Protein AF-A0AA88RV42-F1 (afdb_monomer_lite)

pLDDT: mean 84.96, std 20.92, range [36.66, 98.69]

Sequence (93 aa):
TSHADSARGQIGLLRSHSPAGSVSCPSWRLAVETNNLCKWTLVPQECKDYVARYMLGKGHPQDCDVATAAALEYAKSLKLVEDGKDVWVFDID

Foldseek 3Di:
DDPPPPPPPPPPDDPPPQPPPDDPLVVVVVCVVVVVDPDDPDDPPVCPVVVVCCVVHVNVVVVVVVVVVVVVVVVVVDDDDPPPPDDDDDDDD

InterPro domains:
  IPR005519 Acid phosphatase, class B-like [PF03767] (18-93)
  IPR023214 HAD superfamily [G3DSA:3.40.50.1000] (21-93)

Radius of gyration: 21.26 Å; chains: 1; bounding box: 71×24×44 Å

Structure (mmCIF, N/CA/C/O backbone):
data_AF-A0AA88RV42-F1
#
_entry.id   AF-A0AA88RV42-F1
#
loop_
_atom_site.group_PDB
_atom_site.id
_atom_site.type_symbol
_atom_site.label_atom_id
_atom_site.label_alt_id
_atom_site.label_comp_id
_atom_site.label_asym_id
_atom_site.label_entity_id
_atom_site.label_seq_id
_atom_site.pdbx_PDB_ins_code
_atom_site.Cartn_x
_atom_site.Cartn_y
_atom_site.Cartn_z
_atom_site.occupancy
_atom_site.B_iso_or_equiv
_atom_site.auth_seq_id
_atom_site.auth_comp_id
_atom_site.auth_asym_id
_atom_site.auth_atom_id
_atom_site.pdbx_PDB_model_num
ATOM 1 N N . THR A 1 1 ? 49.084 -3.943 13.947 1.00 43.88 1 THR A N 1
ATOM 2 C CA . THR A 1 1 ? 48.672 -3.091 12.811 1.00 43.88 1 THR A CA 1
ATOM 3 C C . THR A 1 1 ? 47.202 -3.357 12.545 1.00 43.88 1 THR A C 1
ATOM 5 O O . THR A 1 1 ? 46.776 -4.500 12.600 1.00 43.88 1 THR A O 1
ATOM 8 N N . SER A 1 2 ? 46.422 -2.280 12.483 1.00 39.94 2 SER A N 1
ATOM 9 C CA . SER A 1 2 ? 44.9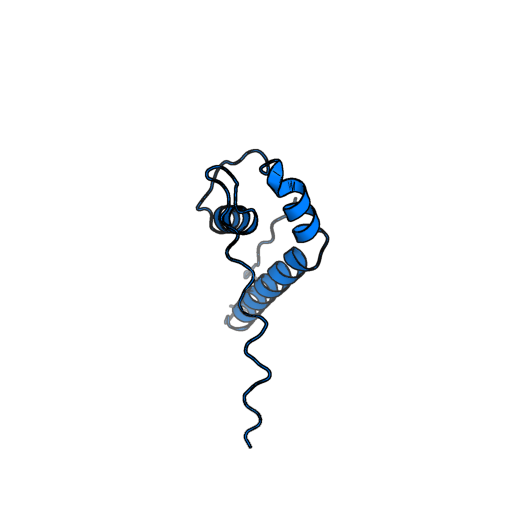79 -2.209 12.761 1.00 39.94 2 SER A CA 1
ATOM 10 C C . SER A 1 2 ? 44.086 -2.913 11.725 1.00 39.94 2 SER A C 1
ATOM 12 O O . SER A 1 2 ? 44.331 -2.820 10.527 1.00 39.94 2 SER A O 1
ATOM 14 N N . HIS A 1 3 ? 43.019 -3.564 12.202 1.00 41.56 3 HIS A N 1
ATOM 15 C CA . HIS A 1 3 ? 41.937 -4.235 11.463 1.00 41.56 3 HIS A CA 1
ATOM 16 C C . HIS A 1 3 ? 41.005 -3.280 10.674 1.00 41.56 3 HIS A C 1
ATOM 18 O O . HIS A 1 3 ? 39.789 -3.456 10.676 1.00 41.56 3 HIS A O 1
ATOM 24 N N . A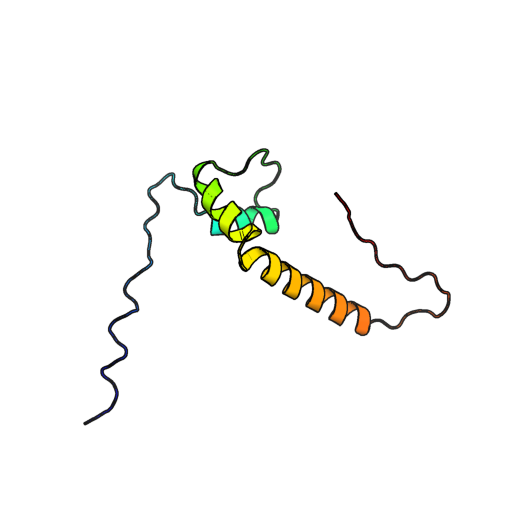LA A 1 4 ? 41.544 -2.263 9.998 1.00 39.31 4 ALA A N 1
ATOM 25 C CA . ALA A 1 4 ? 40.746 -1.174 9.419 1.00 39.31 4 ALA A CA 1
ATOM 26 C C . ALA A 1 4 ? 40.785 -1.052 7.880 1.00 39.31 4 ALA A C 1
ATOM 28 O O . ALA A 1 4 ? 40.252 -0.081 7.353 1.00 39.31 4 ALA A O 1
ATOM 29 N N . ASP A 1 5 ? 41.351 -2.019 7.147 1.00 42.03 5 ASP A N 1
ATOM 30 C CA . ASP A 1 5 ? 41.543 -1.894 5.685 1.00 42.03 5 ASP A CA 1
ATOM 31 C C . ASP A 1 5 ? 40.653 -2.795 4.805 1.00 42.03 5 ASP A C 1
ATOM 33 O O . ASP A 1 5 ? 40.786 -2.791 3.584 1.00 42.03 5 ASP A O 1
ATOM 37 N N . SER A 1 6 ? 39.677 -3.520 5.366 1.00 39.78 6 SER A N 1
ATOM 38 C CA . SER A 1 6 ? 38.798 -4.421 4.585 1.00 39.78 6 SER A CA 1
ATOM 39 C C . SER A 1 6 ? 37.356 -3.916 4.409 1.00 39.78 6 SER A C 1
ATOM 41 O O . SER A 1 6 ? 36.427 -4.700 4.261 1.00 39.78 6 SER A O 1
ATOM 43 N N . ALA A 1 7 ? 37.137 -2.597 4.426 1.00 41.75 7 ALA A N 1
ATOM 44 C CA . ALA A 1 7 ? 35.799 -2.009 4.237 1.00 41.75 7 ALA A CA 1
ATOM 45 C C . ALA A 1 7 ? 35.750 -0.866 3.205 1.00 41.75 7 ALA A C 1
ATOM 47 O O . ALA A 1 7 ? 34.794 -0.097 3.167 1.00 41.75 7 ALA A O 1
ATOM 48 N N . ARG A 1 8 ? 36.770 -0.733 2.346 1.00 46.56 8 ARG A N 1
ATOM 49 C CA . ARG A 1 8 ? 36.850 0.347 1.340 1.00 46.56 8 ARG A CA 1
ATOM 50 C C . ARG A 1 8 ? 36.516 -0.068 -0.100 1.00 46.56 8 ARG A C 1
ATOM 52 O O . ARG A 1 8 ? 36.609 0.758 -0.998 1.00 46.56 8 ARG A O 1
ATOM 59 N N . GLY A 1 9 ? 36.092 -1.313 -0.330 1.00 36.66 9 GLY A N 1
ATOM 60 C CA . GLY A 1 9 ? 35.937 -1.874 -1.681 1.00 36.66 9 GLY A CA 1
ATOM 61 C C . GLY A 1 9 ? 34.538 -1.851 -2.314 1.00 36.66 9 GLY A C 1
ATOM 62 O O . GLY A 1 9 ? 34.414 -2.304 -3.445 1.00 36.66 9 GLY A O 1
ATOM 63 N N . GLN A 1 10 ? 33.480 -1.381 -1.639 1.00 50.50 10 GLN A N 1
ATOM 64 C CA . GLN A 1 10 ? 32.101 -1.669 -2.091 1.00 50.50 10 GLN A CA 1
ATOM 65 C C . GLN A 1 10 ? 31.086 -0.518 -1.984 1.00 50.50 10 GLN A C 1
ATOM 67 O O . GLN A 1 10 ? 29.887 -0.757 -1.924 1.00 50.50 10 GLN A O 1
ATOM 72 N N . ILE A 1 11 ? 31.531 0.742 -2.024 1.00 48.31 11 ILE A N 1
ATOM 73 C CA . ILE A 1 11 ? 30.621 1.914 -2.080 1.00 48.31 11 ILE A CA 1
ATOM 74 C C . ILE A 1 11 ? 30.617 2.550 -3.496 1.00 48.31 11 ILE A C 1
ATOM 76 O O . ILE A 1 11 ? 30.178 3.674 -3.710 1.00 48.31 11 ILE A O 1
ATOM 80 N N . GLY A 1 12 ? 31.105 1.818 -4.505 1.00 39.81 12 GLY A N 1
ATOM 81 C CA . GLY A 1 12 ? 31.331 2.319 -5.870 1.00 39.81 12 GLY A CA 1
ATOM 82 C C . GLY A 1 12 ? 30.259 2.008 -6.924 1.00 39.81 12 GLY A C 1
ATOM 83 O O . GLY A 1 12 ? 30.481 2.320 -8.087 1.00 39.81 12 GLY A O 1
ATOM 84 N N . LEU A 1 13 ? 29.121 1.405 -6.575 1.00 55.00 13 LEU A N 1
ATOM 85 C CA . LEU A 1 13 ? 28.007 1.134 -7.498 1.00 55.00 13 LEU A CA 1
ATOM 86 C C . LEU A 1 13 ? 26.725 1.494 -6.735 1.00 55.00 13 LEU A C 1
ATOM 88 O O . LEU A 1 13 ? 26.373 0.810 -5.785 1.00 55.00 13 LEU A O 1
ATOM 92 N N . LEU A 1 14 ? 26.084 2.640 -6.959 1.00 50.34 14 LEU A N 1
ATOM 93 C CA . LEU A 1 14 ? 24.937 2.767 -7.862 1.00 50.34 14 LEU A CA 1
ATOM 94 C C . LEU A 1 14 ? 24.552 4.261 -7.951 1.00 50.34 14 LEU A C 1
ATOM 96 O O . LEU A 1 14 ? 23.553 4.703 -7.391 1.00 50.34 14 LEU A O 1
ATOM 100 N N . ARG A 1 15 ? 25.333 5.075 -8.662 1.00 48.69 15 ARG A N 1
ATOM 101 C CA . ARG A 1 15 ? 24.752 6.235 -9.355 1.00 48.69 15 ARG A CA 1
ATOM 102 C C . ARG A 1 15 ? 24.545 5.817 -10.800 1.00 48.69 15 ARG A C 1
ATOM 104 O O . ARG A 1 15 ? 25.359 6.127 -11.668 1.00 48.69 15 ARG A O 1
ATOM 111 N N . SER A 1 16 ? 23.469 5.069 -11.043 1.00 55.41 16 SER A N 1
ATOM 112 C CA . SER A 1 16 ? 22.918 4.954 -12.388 1.00 55.41 16 SER A CA 1
ATOM 113 C C . SER A 1 16 ? 22.527 6.365 -12.818 1.00 55.41 16 SER A C 1
ATOM 115 O O . SER A 1 16 ? 21.507 6.910 -12.400 1.00 55.41 16 SER A O 1
ATOM 117 N N . HIS A 1 17 ? 23.392 6.994 -13.614 1.00 50.22 17 HIS A N 1
ATOM 118 C CA . HIS A 1 17 ? 22.991 8.129 -14.427 1.00 50.22 17 HIS A CA 1
ATOM 119 C C . HIS A 1 17 ? 21.949 7.584 -15.396 1.00 50.22 17 HIS A C 1
ATOM 121 O O . HIS A 1 17 ? 22.279 7.008 -16.428 1.00 50.22 17 HIS A O 1
ATOM 127 N N . SER A 1 18 ? 20.693 7.678 -14.973 1.00 55.97 18 SER A N 1
ATOM 128 C CA . SER A 1 18 ? 19.530 7.456 -15.812 1.00 55.97 18 SER A CA 1
ATOM 129 C C . SER A 1 18 ? 19.663 8.438 -16.979 1.00 55.97 18 SER A C 1
ATOM 131 O O . SER A 1 18 ? 19.765 9.642 -16.712 1.00 55.97 18 SER A O 1
ATOM 133 N N . PRO A 1 19 ? 19.787 7.977 -18.240 1.00 55.75 19 PRO A N 1
ATOM 134 C CA . PRO A 1 19 ? 19.812 8.883 -19.379 1.00 55.75 19 PRO A CA 1
ATOM 135 C C . PRO A 1 19 ? 18.614 9.831 -19.299 1.00 55.75 19 PRO A C 1
ATOM 137 O O . PRO A 1 19 ? 17.544 9.448 -18.824 1.00 55.75 19 PRO A O 1
ATOM 140 N N . ALA A 1 20 ? 18.791 11.082 -19.725 1.00 46.91 20 ALA A N 1
ATOM 141 C CA . ALA A 1 20 ? 17.695 12.042 -19.779 1.00 46.91 20 ALA A CA 1
ATOM 142 C C . ALA A 1 20 ? 16.553 11.438 -20.618 1.00 46.91 20 ALA A C 1
ATOM 144 O O . ALA A 1 20 ? 16.692 11.287 -21.829 1.00 46.91 20 ALA A O 1
ATOM 145 N N . GLY A 1 21 ? 15.473 11.016 -19.952 1.00 60.84 21 GLY A N 1
ATOM 146 C CA . GLY A 1 21 ? 14.353 10.300 -20.569 1.00 60.84 21 GLY A CA 1
ATOM 147 C C . GLY A 1 21 ? 14.072 8.886 -20.044 1.00 60.84 21 GLY A C 1
ATOM 148 O O . GLY A 1 21 ? 13.013 8.367 -20.370 1.00 60.84 21 GLY A O 1
ATOM 149 N N . SER A 1 22 ? 14.932 8.269 -19.222 1.00 71.75 22 SER A N 1
ATOM 150 C CA . SER A 1 22 ? 14.601 6.990 -18.564 1.00 71.75 22 SER A CA 1
ATOM 151 C C . SER A 1 22 ? 13.901 7.215 -17.221 1.00 71.75 22 SER A C 1
ATOM 153 O O . SER A 1 22 ? 14.409 7.934 -16.355 1.00 71.75 22 SER A O 1
ATOM 155 N N . VAL A 1 23 ? 12.755 6.573 -17.035 1.00 85.50 23 VAL A N 1
ATOM 156 C CA . VAL A 1 23 ? 11.941 6.570 -15.823 1.00 85.50 23 VAL A CA 1
ATOM 157 C C . VAL A 1 23 ? 12.601 5.686 -14.767 1.00 85.50 23 VAL A C 1
ATOM 159 O O . VAL A 1 23 ? 12.800 4.484 -14.934 1.00 85.50 23 VAL A O 1
ATOM 162 N N . SER A 1 24 ? 12.889 6.264 -13.602 1.00 95.44 24 SER A N 1
ATOM 163 C CA . SER A 1 24 ? 13.198 5.462 -12.418 1.00 95.44 24 SER A CA 1
ATOM 164 C C . SER A 1 24 ? 11.928 4.741 -11.962 1.00 95.44 24 SER A C 1
ATOM 166 O O . SER A 1 24 ? 11.056 5.351 -11.345 1.00 95.44 24 SER A O 1
ATOM 168 N N . CYS A 1 25 ? 11.809 3.443 -12.244 1.00 96.75 25 CYS A N 1
ATOM 169 C CA . CYS A 1 25 ? 10.623 2.658 -11.884 1.00 96.75 25 CYS A CA 1
ATOM 170 C C . CYS A 1 25 ? 10.299 2.634 -10.379 1.00 96.75 25 CYS A C 1
ATOM 172 O O . CYS A 1 25 ? 9.121 2.756 -10.037 1.00 96.75 25 CYS A O 1
ATOM 174 N N . PRO A 1 26 ? 11.284 2.563 -9.457 1.00 96.81 26 PRO A N 1
ATOM 175 C CA . PRO A 1 26 ? 11.009 2.736 -8.032 1.00 96.81 26 PRO A CA 1
ATOM 176 C C . PRO A 1 26 ? 10.453 4.122 -7.690 1.00 96.81 26 PRO A C 1
ATOM 178 O O . PRO A 1 26 ? 9.538 4.227 -6.878 1.00 96.81 26 PRO A O 1
ATOM 181 N N . SER A 1 27 ? 10.977 5.181 -8.316 1.00 96.62 27 SER A N 1
ATOM 182 C CA . SER A 1 27 ? 10.488 6.548 -8.098 1.00 96.62 27 SER A CA 1
ATOM 183 C C . SER A 1 27 ? 9.098 6.755 -8.697 1.00 96.62 27 SER A C 1
ATOM 185 O O . SER A 1 27 ? 8.272 7.418 -8.080 1.00 96.62 27 SER A O 1
ATOM 187 N N . TRP A 1 28 ? 8.822 6.161 -9.861 1.00 96.56 28 TRP A N 1
ATOM 188 C CA . TRP A 1 28 ? 7.497 6.156 -10.478 1.00 96.56 28 TRP A CA 1
ATOM 189 C C . TRP A 1 28 ? 6.473 5.466 -9.575 1.00 96.56 28 TRP A C 1
ATOM 191 O O . TRP A 1 28 ? 5.446 6.068 -9.277 1.00 96.56 28 TRP A O 1
ATOM 201 N N . ARG A 1 29 ? 6.784 4.263 -9.063 1.00 97.19 29 ARG A N 1
ATOM 202 C CA . ARG A 1 29 ? 5.920 3.557 -8.103 1.00 97.19 29 ARG A CA 1
ATOM 203 C C . ARG A 1 29 ? 5.654 4.429 -6.882 1.00 97.19 29 ARG A C 1
ATOM 205 O O . ARG A 1 29 ? 4.503 4.657 -6.547 1.00 97.19 29 ARG A O 1
ATOM 212 N N . LEU A 1 30 ? 6.703 4.972 -6.261 1.00 96.81 30 LEU A N 1
ATOM 213 C CA . LEU A 1 30 ? 6.549 5.837 -5.092 1.00 96.81 30 LEU A CA 1
ATOM 214 C C . LEU A 1 30 ? 5.661 7.053 -5.389 1.00 96.81 30 LEU A C 1
ATOM 216 O O . LEU A 1 30 ? 4.823 7.408 -4.566 1.00 96.81 30 LEU A O 1
ATOM 220 N N . ALA A 1 31 ? 5.814 7.684 -6.556 1.00 97.12 31 ALA A N 1
ATOM 221 C CA . ALA A 1 31 ? 4.980 8.811 -6.959 1.00 97.12 31 ALA A CA 1
ATOM 222 C C . ALA A 1 31 ? 3.505 8.416 -7.159 1.00 97.12 31 ALA A C 1
ATOM 224 O O . ALA A 1 31 ? 2.631 9.217 -6.834 1.00 97.12 31 ALA A O 1
ATOM 225 N N . VAL A 1 32 ? 3.227 7.202 -7.648 1.00 96.81 32 VAL A N 1
ATOM 226 C CA . VAL A 1 32 ? 1.867 6.644 -7.737 1.00 96.81 32 VAL A CA 1
ATOM 227 C C . VAL A 1 32 ? 1.282 6.387 -6.344 1.00 96.81 32 VAL A C 1
ATOM 229 O O . VAL A 1 32 ? 0.221 6.922 -6.040 1.00 96.81 32 VAL A O 1
ATOM 232 N N . GLU A 1 33 ? 1.992 5.656 -5.478 1.00 96.50 33 GLU A N 1
ATOM 233 C CA . GLU A 1 33 ? 1.528 5.297 -4.121 1.00 96.50 33 GLU A CA 1
ATOM 234 C C . GLU A 1 33 ? 1.288 6.526 -3.231 1.00 96.50 33 GLU A C 1
ATOM 236 O O . GLU A 1 33 ? 0.398 6.547 -2.387 1.00 96.50 33 GLU A O 1
ATOM 241 N N . THR A 1 34 ? 2.075 7.587 -3.430 1.00 97.00 34 THR A N 1
ATOM 242 C CA . THR A 1 34 ? 1.933 8.853 -2.691 1.00 97.00 34 THR A CA 1
ATOM 243 C C . THR A 1 34 ? 1.013 9.856 -3.381 1.00 97.00 34 THR A C 1
ATOM 245 O O . THR A 1 34 ? 0.939 11.007 -2.956 1.00 97.00 34 THR A O 1
ATOM 248 N N . ASN A 1 35 ? 0.319 9.443 -4.447 1.00 96.19 35 ASN A N 1
ATOM 249 C CA . ASN A 1 35 ? -0.611 10.277 -5.205 1.00 96.19 35 ASN A CA 1
ATOM 250 C C . ASN A 1 35 ? 0.015 11.585 -5.747 1.00 96.19 35 ASN A C 1
ATOM 252 O O . ASN A 1 35 ? -0.673 12.576 -5.971 1.00 96.19 35 ASN A O 1
ATOM 256 N N . ASN A 1 36 ? 1.330 11.592 -5.977 1.00 96.19 36 ASN A N 1
ATOM 257 C CA . ASN A 1 36 ? 2.043 12.679 -6.656 1.00 96.19 36 ASN A CA 1
ATOM 258 C C . ASN A 1 36 ? 1.955 12.549 -8.185 1.00 96.19 36 ASN A C 1
ATOM 260 O O . ASN A 1 36 ? 2.065 13.538 -8.910 1.00 96.19 36 ASN A O 1
ATOM 264 N N . LEU A 1 37 ? 1.752 11.325 -8.680 1.00 95.31 37 LEU A N 1
ATOM 265 C CA . LEU A 1 37 ? 1.458 11.020 -10.074 1.00 95.31 37 LEU A CA 1
ATOM 266 C C . LEU A 1 37 ? 0.080 10.353 -10.168 1.00 95.31 37 LEU A C 1
ATOM 268 O O . LEU A 1 37 ? -0.070 9.166 -9.889 1.00 95.31 37 LEU A O 1
ATOM 272 N N . CYS A 1 38 ? -0.923 11.120 -10.589 1.00 94.19 38 CYS A N 1
ATOM 273 C CA . CYS A 1 38 ? -2.317 10.677 -10.672 1.00 94.19 38 CYS A CA 1
ATOM 274 C C . CYS A 1 38 ? -2.753 10.404 -12.120 1.00 94.19 38 CYS A C 1
ATOM 276 O O . CYS A 1 38 ? -2.120 10.869 -13.068 1.00 94.19 38 CYS A O 1
ATOM 278 N N . LYS A 1 39 ? -3.905 9.734 -12.287 1.00 94.38 39 LYS A N 1
ATOM 279 C CA . LYS A 1 39 ? -4.589 9.527 -13.585 1.00 94.38 39 LYS A CA 1
ATOM 280 C C . LYS A 1 39 ? -3.720 8.857 -14.661 1.00 94.38 39 LYS A C 1
ATOM 282 O O . LYS A 1 39 ? -3.953 9.044 -15.854 1.00 94.38 39 LYS A O 1
ATOM 287 N N . TRP A 1 40 ? -2.720 8.083 -14.251 1.00 93.88 40 TRP A N 1
ATOM 288 C CA . TRP A 1 40 ? -2.002 7.202 -15.160 1.00 93.88 40 TRP A CA 1
ATOM 289 C C . TRP A 1 40 ? -2.946 6.077 -15.598 1.00 93.88 40 TRP A C 1
ATOM 291 O O . TRP A 1 40 ? -3.760 5.596 -14.815 1.00 93.88 40 TRP A O 1
ATOM 301 N N . THR A 1 41 ? -2.874 5.691 -16.867 1.00 95.69 41 THR A N 1
ATOM 302 C CA . THR A 1 41 ? -3.746 4.653 -17.440 1.00 95.69 41 THR A CA 1
ATOM 303 C C . THR A 1 41 ? -3.016 3.334 -17.651 1.00 95.69 41 THR A C 1
ATOM 305 O O . THR A 1 41 ? -3.648 2.286 -17.719 1.00 95.69 41 THR A O 1
ATOM 308 N N . LEU A 1 42 ? -1.686 3.381 -17.760 1.00 95.44 42 LEU A N 1
ATOM 309 C CA . LEU A 1 42 ? -0.820 2.228 -17.965 1.00 95.44 42 LEU A CA 1
ATOM 310 C C . LEU A 1 42 ? 0.484 2.400 -17.187 1.00 95.44 42 LEU A C 1
ATOM 312 O O . LEU A 1 42 ? 0.990 3.512 -17.020 1.00 95.44 42 LEU A O 1
ATOM 316 N N . VAL A 1 43 ? 1.051 1.274 -16.763 1.00 95.69 43 VAL A N 1
ATOM 317 C CA . VAL A 1 43 ? 2.430 1.214 -16.275 1.00 95.69 43 VAL A CA 1
ATOM 318 C C . VAL A 1 43 ? 3.370 1.592 -17.432 1.00 95.69 43 VAL A C 1
ATOM 320 O O . VAL A 1 43 ? 3.183 1.074 -18.538 1.00 95.69 43 VAL A O 1
ATOM 323 N N . PRO A 1 44 ? 4.393 2.446 -17.222 1.00 95.06 44 PRO A N 1
ATOM 324 C CA . PRO A 1 44 ? 5.414 2.706 -18.230 1.00 95.06 44 PRO A CA 1
ATOM 325 C C . PRO A 1 44 ? 6.021 1.400 -18.746 1.00 95.06 44 PRO A C 1
ATOM 327 O O . PRO A 1 44 ? 6.375 0.523 -17.957 1.00 95.06 44 PRO A O 1
ATOM 330 N N . GLN A 1 45 ? 6.167 1.272 -20.065 1.00 95.38 45 GLN A N 1
ATOM 331 C CA . GLN A 1 45 ? 6.582 0.015 -20.695 1.00 95.38 45 GLN A CA 1
ATOM 332 C C . GLN A 1 45 ? 7.927 -0.504 -20.155 1.00 95.38 45 GLN A C 1
ATOM 334 O O . GLN A 1 45 ? 8.083 -1.702 -19.927 1.00 95.38 45 GLN A O 1
ATOM 339 N N . GLU A 1 46 ? 8.871 0.399 -19.890 1.00 94.69 46 GLU A N 1
ATOM 340 C CA . GLU A 1 46 ? 10.178 0.093 -19.291 1.00 94.69 46 GLU A CA 1
ATOM 341 C C . GLU A 1 46 ? 10.105 -0.406 -17.837 1.00 94.69 46 GLU A C 1
ATOM 343 O O . GLU A 1 46 ? 11.028 -1.062 -17.358 1.00 94.69 46 GLU A O 1
ATOM 348 N N . CYS A 1 47 ? 8.989 -0.164 -17.144 1.00 96.62 47 CYS A N 1
ATOM 349 C CA . CYS A 1 47 ? 8.765 -0.583 -15.763 1.00 96.62 47 CYS A CA 1
ATOM 350 C C . CYS A 1 47 ? 7.981 -1.888 -15.623 1.00 96.62 47 CYS A C 1
ATOM 352 O O . CYS A 1 47 ? 7.809 -2.360 -14.499 1.00 96.62 47 CYS A O 1
ATOM 354 N N . LYS A 1 48 ? 7.555 -2.513 -16.727 1.00 96.44 48 LYS A N 1
ATOM 355 C CA . LYS A 1 48 ? 6.790 -3.769 -16.706 1.00 96.44 48 LYS A CA 1
ATOM 356 C C . LYS A 1 48 ? 7.474 -4.856 -15.869 1.00 96.44 48 LYS A C 1
ATOM 358 O O . LYS A 1 48 ? 6.872 -5.390 -14.939 1.00 96.44 48 LYS A O 1
ATOM 363 N N . ASP A 1 49 ? 8.744 -5.139 -16.148 1.00 97.19 49 ASP A N 1
ATOM 364 C CA . ASP A 1 49 ? 9.486 -6.199 -15.452 1.00 97.19 49 ASP A CA 1
ATOM 365 C C . ASP A 1 49 ? 9.821 -5.820 -14.005 1.00 97.19 49 ASP A C 1
ATOM 367 O O . ASP A 1 49 ? 9.979 -6.686 -13.143 1.00 97.19 49 ASP A O 1
ATOM 371 N N . TYR A 1 50 ? 9.936 -4.520 -13.717 1.00 97.38 50 TYR A N 1
ATOM 372 C CA . TYR A 1 50 ? 10.057 -4.032 -12.347 1.00 97.38 50 TYR A CA 1
ATOM 373 C C . TYR A 1 50 ? 8.779 -4.309 -11.553 1.00 97.38 50 TYR A C 1
ATOM 375 O O . TYR A 1 50 ? 8.859 -4.913 -10.484 1.00 97.38 50 TYR A O 1
ATOM 383 N N . VAL A 1 51 ? 7.615 -3.929 -12.090 1.00 97.44 51 VAL A N 1
ATOM 384 C CA . VAL A 1 51 ? 6.320 -4.135 -11.429 1.00 97.44 51 VAL A CA 1
ATOM 385 C C . VAL A 1 51 ? 6.041 -5.623 -11.244 1.00 97.44 51 VAL A C 1
ATOM 387 O O . VAL A 1 51 ? 5.684 -6.028 -10.144 1.00 97.44 51 VAL A O 1
ATOM 390 N N . ALA A 1 52 ? 6.295 -6.462 -12.252 1.00 97.88 52 ALA A N 1
ATOM 391 C CA . ALA A 1 52 ? 6.124 -7.909 -12.122 1.00 97.88 52 ALA A CA 1
ATOM 392 C C . ALA A 1 52 ? 6.960 -8.493 -10.969 1.00 97.88 52 ALA A C 1
ATOM 394 O O . ALA A 1 52 ? 6.442 -9.243 -10.145 1.00 97.88 52 ALA A O 1
ATOM 395 N N . ARG A 1 53 ? 8.239 -8.107 -10.854 1.00 98.38 53 ARG A N 1
ATOM 396 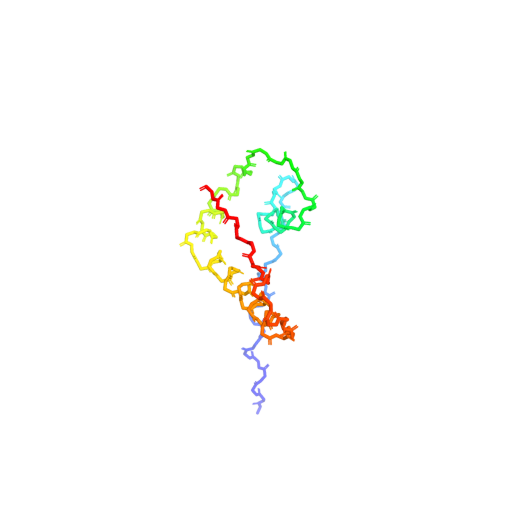C CA . ARG A 1 53 ? 9.102 -8.543 -9.741 1.00 98.38 53 ARG A CA 1
ATOM 397 C C . ARG A 1 53 ? 8.671 -7.977 -8.393 1.00 98.38 53 ARG A C 1
ATOM 399 O O . ARG A 1 53 ? 8.850 -8.650 -7.383 1.00 98.38 53 ARG A O 1
ATOM 406 N N . TYR A 1 54 ? 8.156 -6.752 -8.360 1.00 98.06 54 TYR A N 1
ATOM 407 C CA . TYR A 1 54 ? 7.640 -6.145 -7.137 1.00 98.06 54 TYR A CA 1
ATOM 408 C C . TYR A 1 54 ? 6.390 -6.884 -6.640 1.00 98.06 54 TYR A C 1
ATOM 410 O O . TYR A 1 54 ? 6.364 -7.289 -5.480 1.00 98.06 54 TYR A O 1
ATOM 418 N N . MET A 1 55 ? 5.419 -7.124 -7.528 1.00 97.69 55 MET A N 1
ATOM 419 C CA . MET A 1 55 ? 4.137 -7.760 -7.204 1.00 97.69 55 MET A CA 1
ATOM 420 C C . MET A 1 55 ? 4.270 -9.253 -6.891 1.00 97.69 55 MET A C 1
ATOM 422 O O . MET A 1 55 ? 3.685 -9.730 -5.928 1.00 97.69 55 MET A O 1
ATOM 426 N N . LEU A 1 56 ? 5.040 -9.994 -7.696 1.00 97.62 56 LEU A N 1
ATOM 427 C CA . LEU A 1 56 ? 5.189 -11.452 -7.558 1.00 97.62 56 LEU A CA 1
ATOM 428 C C . LEU A 1 56 ? 6.352 -11.859 -6.645 1.00 97.62 56 LEU A C 1
ATOM 430 O O . LEU A 1 56 ? 6.493 -13.029 -6.293 1.00 97.62 56 LEU A O 1
ATOM 434 N N . GLY A 1 57 ? 7.237 -10.917 -6.324 1.00 96.38 57 GLY A N 1
ATOM 435 C CA . GLY A 1 57 ? 8.350 -11.127 -5.409 1.00 96.38 57 GLY A CA 1
ATOM 436 C C . GLY A 1 57 ? 7.975 -10.796 -3.969 1.00 96.38 57 GLY A C 1
ATOM 437 O O . GLY A 1 57 ? 6.826 -10.878 -3.556 1.00 96.38 57 GLY A O 1
ATOM 438 N N . LYS A 1 58 ? 8.981 -10.402 -3.183 1.00 96.94 58 LYS A N 1
ATOM 439 C CA . LYS A 1 58 ? 8.789 -10.052 -1.767 1.00 96.94 58 LYS A CA 1
ATOM 440 C C . LYS A 1 58 ? 8.335 -8.610 -1.541 1.00 96.94 58 LYS A C 1
ATOM 442 O O . LYS A 1 58 ? 7.873 -8.316 -0.451 1.00 96.94 58 LYS A O 1
ATOM 447 N N . GLY A 1 59 ? 8.472 -7.732 -2.538 1.00 96.94 59 GLY A N 1
ATOM 448 C CA . GLY A 1 59 ? 8.249 -6.293 -2.373 1.00 96.94 59 GLY A CA 1
ATOM 449 C C . GLY A 1 59 ? 6.822 -5.959 -1.949 1.00 96.94 59 GLY A C 1
ATOM 450 O O . GLY A 1 59 ? 6.620 -5.441 -0.859 1.00 96.94 59 GLY A O 1
ATOM 451 N N . HIS A 1 60 ? 5.838 -6.301 -2.782 1.00 97.38 60 HIS A N 1
ATOM 452 C CA . HIS A 1 60 ? 4.435 -6.010 -2.492 1.00 97.38 60 HIS A CA 1
ATOM 453 C C . HIS A 1 60 ? 3.934 -6.671 -1.192 1.00 97.38 60 HIS A C 1
ATOM 455 O O . HIS A 1 60 ? 3.396 -5.946 -0.358 1.00 97.38 60 HIS A O 1
ATOM 461 N N . PRO A 1 61 ? 4.175 -7.976 -0.932 1.00 98.25 61 PRO A N 1
ATOM 462 C CA . PRO A 1 61 ? 3.798 -8.581 0.347 1.00 98.25 61 PRO A CA 1
ATOM 463 C C . PRO A 1 61 ? 4.398 -7.878 1.572 1.00 98.25 61 PRO A C 1
ATOM 465 O O . PRO A 1 61 ? 3.693 -7.660 2.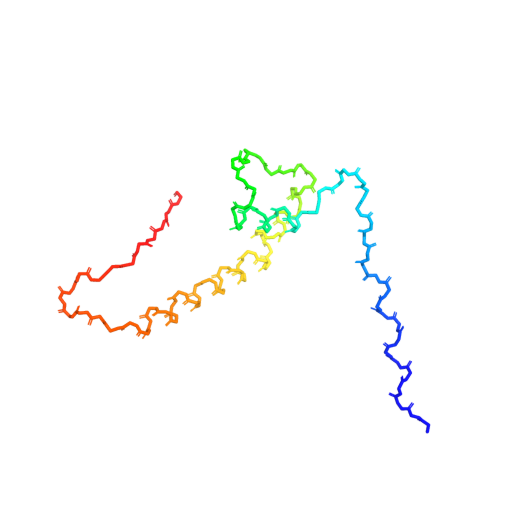549 1.00 98.25 61 PRO A O 1
ATOM 468 N N . GLN A 1 62 ? 5.673 -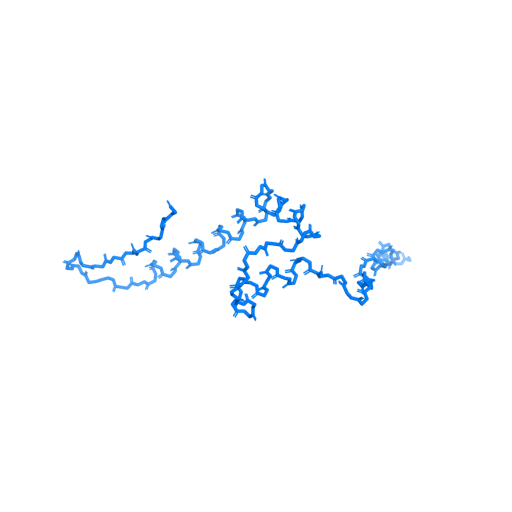7.472 1.521 1.00 98.56 62 GLN A N 1
ATOM 469 C CA . GLN A 1 62 ? 6.316 -6.765 2.635 1.00 98.56 62 GLN A CA 1
ATOM 470 C C . GLN A 1 62 ? 5.694 -5.390 2.894 1.00 98.56 62 GLN A C 1
ATOM 472 O O . GLN A 1 62 ? 5.485 -5.024 4.050 1.00 98.56 62 GLN A O 1
ATOM 477 N N . ASP A 1 63 ? 5.376 -4.640 1.836 1.00 98.25 63 ASP A N 1
ATOM 478 C CA . ASP A 1 63 ? 4.706 -3.344 1.968 1.00 98.25 63 ASP A CA 1
ATOM 479 C C . ASP A 1 63 ? 3.289 -3.532 2.570 1.00 98.25 63 ASP A C 1
ATOM 481 O O . ASP A 1 63 ? 2.894 -2.784 3.470 1.00 98.25 63 ASP A O 1
ATOM 485 N N . CYS A 1 64 ? 2.558 -4.585 2.171 1.00 97.69 64 CYS A N 1
ATOM 486 C CA . CYS A 1 64 ? 1.264 -4.956 2.762 1.00 97.69 64 CYS A CA 1
ATOM 487 C C . CYS A 1 64 ? 1.366 -5.370 4.239 1.00 97.69 64 CYS A C 1
ATOM 489 O O . CYS A 1 64 ? 0.515 -4.973 5.041 1.00 97.69 64 CYS A O 1
ATOM 491 N N . ASP A 1 65 ? 2.394 -6.135 4.614 1.00 98.62 65 ASP A N 1
ATOM 492 C CA . ASP A 1 65 ? 2.629 -6.550 6.002 1.00 98.62 65 ASP A CA 1
ATOM 493 C C . ASP A 1 65 ? 2.836 -5.329 6.908 1.00 98.62 65 ASP A C 1
ATOM 495 O O . ASP A 1 65 ? 2.245 -5.241 7.987 1.00 98.62 65 ASP A O 1
ATOM 499 N N . VAL A 1 66 ? 3.625 -4.349 6.454 1.00 98.62 66 VAL A N 1
ATOM 500 C CA . VAL A 1 66 ? 3.866 -3.101 7.195 1.00 98.62 66 VAL A CA 1
ATOM 501 C C . VAL A 1 66 ? 2.581 -2.281 7.332 1.00 98.62 66 VAL A C 1
ATOM 503 O O . VAL A 1 66 ? 2.260 -1.838 8.437 1.00 98.62 66 VAL A O 1
ATOM 506 N N . ALA A 1 67 ? 1.820 -2.108 6.246 1.00 98.06 67 ALA A N 1
ATOM 507 C CA . ALA A 1 67 ? 0.551 -1.379 6.282 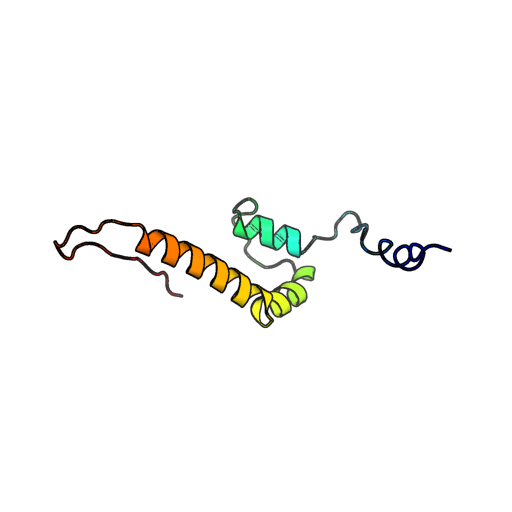1.00 98.06 67 ALA A CA 1
ATOM 508 C C . ALA A 1 67 ? -0.464 -2.041 7.233 1.00 98.06 67 ALA A C 1
ATOM 510 O O . ALA A 1 67 ? -1.095 -1.366 8.050 1.00 98.06 67 ALA A O 1
ATOM 511 N N . THR A 1 68 ? -0.569 -3.371 7.183 1.00 98.38 68 THR A N 1
ATOM 512 C CA . THR A 1 68 ? -1.466 -4.156 8.042 1.00 98.38 68 THR A CA 1
ATOM 513 C C . THR A 1 68 ? -1.045 -4.088 9.507 1.00 98.38 68 THR A C 1
ATOM 515 O O . THR A 1 68 ? -1.892 -3.921 10.385 1.00 98.38 68 THR A O 1
ATOM 518 N N . ALA A 1 69 ? 0.257 -4.177 9.791 1.00 98.69 69 ALA A N 1
ATOM 519 C CA . ALA A 1 69 ? 0.777 -4.060 11.149 1.00 98.69 69 ALA A CA 1
ATOM 520 C C . ALA A 1 69 ? 0.455 -2.688 11.760 1.00 98.69 69 ALA A C 1
ATOM 522 O O . ALA A 1 69 ? -0.036 -2.632 12.887 1.00 98.69 69 ALA A O 1
ATOM 523 N N . ALA A 1 70 ? 0.651 -1.603 11.001 1.00 98.69 70 ALA A N 1
ATOM 524 C CA . ALA A 1 70 ? 0.325 -0.248 11.444 1.00 98.69 70 ALA A CA 1
ATOM 525 C C . ALA A 1 70 ? -1.181 -0.071 11.708 1.00 98.69 70 ALA A C 1
ATOM 527 O O . ALA A 1 70 ? -1.576 0.472 12.741 1.00 98.69 70 ALA A O 1
ATOM 528 N N . ALA A 1 71 ? -2.032 -0.579 10.811 1.00 98.44 71 ALA A N 1
ATOM 529 C CA . ALA A 1 71 ? -3.483 -0.566 10.984 1.00 98.44 71 ALA A CA 1
ATOM 530 C C . ALA A 1 71 ? -3.926 -1.334 12.242 1.00 98.44 71 ALA A C 1
ATOM 532 O O . ALA A 1 71 ? -4.732 -0.835 13.028 1.00 98.44 71 ALA A O 1
ATOM 533 N N . LEU A 1 72 ? -3.365 -2.526 12.466 1.00 98.31 72 LEU A N 1
ATOM 534 C CA . LEU A 1 72 ? -3.666 -3.353 13.633 1.00 98.31 72 LEU A CA 1
ATOM 535 C C . LEU A 1 72 ? -3.195 -2.706 14.940 1.00 98.31 72 LEU A C 1
ATOM 537 O O . LEU A 1 72 ? -3.900 -2.775 15.949 1.00 98.31 72 LEU A O 1
ATOM 541 N N . GLU A 1 73 ? -2.006 -2.104 14.944 1.00 98.56 73 GLU A N 1
ATOM 542 C CA . GLU A 1 73 ? -1.488 -1.370 16.100 1.00 98.56 73 GLU A CA 1
ATOM 543 C C . GLU A 1 73 ? -2.406 -0.197 16.457 1.00 98.56 73 GLU A C 1
ATOM 545 O O . GLU A 1 73 ? -2.800 -0.055 17.617 1.00 98.56 73 GLU A O 1
ATOM 550 N N . TYR A 1 74 ? -2.836 0.575 15.455 1.00 97.88 74 TYR A N 1
ATOM 551 C CA . TYR A 1 74 ? -3.810 1.644 15.647 1.00 97.88 74 TYR A CA 1
ATOM 552 C C . TYR A 1 74 ? -5.135 1.113 16.204 1.00 97.88 74 TYR A C 1
ATOM 554 O O . TYR A 1 74 ? -5.605 1.619 17.224 1.00 97.88 74 TYR A O 1
ATOM 562 N N . ALA A 1 75 ? -5.700 0.057 15.610 1.00 97.12 75 ALA A N 1
ATOM 563 C CA . ALA A 1 75 ? -6.960 -0.534 16.060 1.00 97.12 75 ALA A CA 1
ATOM 564 C C . ALA A 1 75 ? -6.914 -0.950 17.541 1.00 97.12 75 ALA A C 1
ATOM 566 O O . ALA A 1 75 ? -7.840 -0.667 18.297 1.00 97.12 75 ALA A O 1
ATOM 567 N N . LYS A 1 76 ? -5.804 -1.561 17.981 1.00 96.62 76 LYS A N 1
ATOM 568 C CA . LYS A 1 76 ? -5.587 -1.965 19.383 1.00 96.62 76 LYS A CA 1
ATOM 569 C C . LYS A 1 76 ? -5.469 -0.789 20.354 1.00 96.62 76 LYS A C 1
ATOM 571 O O . LYS A 1 76 ? -5.659 -0.981 21.552 1.00 96.62 76 LYS A O 1
ATOM 576 N N . SER A 1 77 ? -5.117 0.399 19.864 1.00 97.25 77 SER A N 1
ATOM 577 C CA . SER A 1 77 ? -4.969 1.602 20.692 1.00 97.25 77 SER A CA 1
ATOM 578 C C . SER A 1 77 ? -6.302 2.293 21.008 1.00 97.25 77 SER A C 1
ATOM 580 O O . SER A 1 77 ? -6.367 3.124 21.918 1.00 97.25 77 SER A O 1
ATOM 582 N N . LEU A 1 78 ? -7.368 1.961 20.272 1.00 95.88 78 LEU A N 1
ATOM 583 C CA . LEU A 1 78 ? -8.669 2.603 20.406 1.00 95.88 78 LEU A CA 1
ATOM 584 C C . LEU A 1 78 ? -9.447 2.073 21.614 1.00 95.88 78 LEU A C 1
ATOM 586 O O . LEU A 1 78 ? -9.464 0.880 21.909 1.00 95.88 78 LEU A O 1
ATOM 590 N N . LYS A 1 79 ? -10.149 2.984 22.291 1.00 95.69 79 LYS A N 1
ATOM 591 C CA . LYS A 1 79 ? -11.182 2.642 23.273 1.00 95.69 79 LYS A CA 1
ATOM 592 C C . LYS A 1 79 ? -12.522 2.624 22.554 1.00 95.69 79 LYS A C 1
ATOM 594 O O . LYS A 1 79 ? -13.061 3.685 22.253 1.00 95.69 79 LYS A O 1
ATOM 599 N N . LEU A 1 80 ? -13.008 1.428 22.263 1.00 93.88 80 LEU A N 1
ATOM 600 C CA . LEU A 1 80 ? -14.284 1.225 21.591 1.00 93.88 80 LEU A CA 1
ATOM 601 C C . LEU A 1 80 ? -15.447 1.472 22.551 1.00 93.88 80 LEU A C 1
ATOM 603 O O . LEU A 1 80 ? -15.321 1.268 23.763 1.00 93.88 80 LEU A O 1
ATOM 607 N N . VAL A 1 81 ? -16.572 1.921 22.003 1.00 90.56 81 VAL A N 1
ATOM 608 C CA . VAL A 1 81 ? -17.814 2.035 22.765 1.00 90.56 81 VAL A CA 1
ATOM 609 C C . VAL A 1 81 ? -18.516 0.690 22.620 1.00 90.56 81 VAL A C 1
ATOM 611 O O . VAL A 1 81 ? -18.703 0.197 21.515 1.00 90.56 81 VAL A O 1
ATOM 614 N N . GLU A 1 82 ? -18.888 0.050 23.728 1.00 91.50 82 GLU A N 1
ATOM 615 C CA . GLU A 1 82 ? -19.515 -1.286 23.727 1.00 91.50 82 GLU A CA 1
ATOM 616 C C . GLU A 1 82 ? -20.978 -1.262 23.216 1.00 91.50 82 GLU A C 1
ATOM 618 O O . GLU A 1 82 ? -21.850 -1.952 23.739 1.00 91.50 82 GLU A O 1
ATOM 623 N N . ASP A 1 83 ? -21.273 -0.445 22.200 1.00 96.12 83 ASP A N 1
ATOM 624 C CA . ASP A 1 83 ? -22.580 -0.327 21.550 1.00 96.12 83 ASP A CA 1
ATOM 625 C C . ASP A 1 83 ? -22.700 -1.175 20.270 1.00 96.12 83 ASP A C 1
ATOM 627 O O . ASP A 1 83 ? -23.785 -1.264 19.687 1.00 96.12 83 ASP A O 1
ATOM 631 N N . GLY A 1 84 ? -21.598 -1.812 19.853 1.00 93.50 84 GLY A N 1
ATOM 632 C CA . GLY A 1 84 ? -21.535 -2.715 18.706 1.00 93.50 84 GLY A CA 1
ATOM 633 C C . GLY A 1 84 ? -21.574 -2.019 17.345 1.00 93.50 84 GLY A C 1
ATOM 634 O O . GLY A 1 84 ? -21.926 -2.665 16.358 1.00 93.50 84 GLY A O 1
ATOM 635 N N . LYS A 1 85 ? -21.263 -0.718 17.275 1.00 95.06 85 LYS A N 1
ATOM 636 C CA . LYS A 1 85 ? -21.334 0.068 16.029 1.00 95.06 85 LYS A CA 1
ATOM 637 C C . LYS A 1 85 ? -19.980 0.420 15.422 1.00 95.06 85 LYS A C 1
ATOM 639 O O . LYS A 1 85 ? -19.944 0.995 14.335 1.00 95.06 85 LYS A O 1
ATOM 644 N N . ASP A 1 86 ? -18.885 0.075 16.089 1.00 95.38 86 ASP A N 1
ATOM 645 C CA . ASP A 1 86 ? -17.539 0.263 15.559 1.00 95.38 86 ASP A CA 1
ATOM 646 C C . ASP A 1 86 ? -17.275 -0.700 14.391 1.00 95.38 86 ASP A C 1
ATOM 648 O O . ASP A 1 86 ? -17.480 -1.911 14.498 1.00 95.38 86 ASP A O 1
ATOM 652 N N . VAL A 1 87 ? -16.819 -0.159 13.259 1.00 95.56 87 VAL A N 1
ATOM 653 C CA . VAL A 1 87 ? -16.596 -0.920 12.021 1.00 95.56 87 VAL A CA 1
ATOM 654 C C . VAL A 1 87 ? -15.254 -0.584 11.385 1.00 95.56 87 VAL A C 1
ATOM 656 O O . VAL A 1 87 ? -14.767 0.542 11.473 1.00 95.56 87 VAL A O 1
ATOM 659 N N . TRP A 1 88 ? -14.684 -1.568 10.689 1.00 97.00 88 TRP A N 1
ATOM 660 C CA . TRP A 1 88 ? -13.521 -1.397 9.824 1.00 97.00 88 TRP A CA 1
ATOM 661 C C . TRP A 1 88 ? -13.931 -1.705 8.388 1.00 97.00 88 TRP A C 1
ATOM 663 O O . TRP A 1 88 ? -14.449 -2.786 8.108 1.00 97.00 88 TRP A O 1
ATOM 673 N N . VAL A 1 89 ? -13.735 -0.749 7.484 1.00 97.44 89 VAL A N 1
ATOM 674 C CA . VAL A 1 89 ? -14.117 -0.903 6.076 1.00 97.44 89 VAL A CA 1
ATOM 675 C C . VAL A 1 89 ? -12.927 -1.450 5.298 1.00 97.44 89 VAL A C 1
ATOM 677 O O . VAL A 1 89 ? -11.820 -0.926 5.407 1.00 97.44 89 VAL A O 1
ATOM 680 N N . PHE A 1 90 ? -13.172 -2.497 4.518 1.00 96.56 90 PHE A N 1
ATOM 681 C CA . PHE A 1 90 ? -12.201 -3.092 3.607 1.00 96.56 90 PHE A CA 1
ATOM 682 C C . PHE A 1 90 ? -12.685 -2.898 2.175 1.00 96.56 90 PHE A C 1
ATOM 684 O O . PHE A 1 90 ? -13.868 -3.089 1.891 1.00 96.56 90 PHE A O 1
ATOM 691 N N . ASP A 1 91 ? -11.764 -2.512 1.303 1.00 96.69 91 ASP A N 1
ATOM 692 C CA . ASP A 1 91 ? -11.986 -2.476 -0.139 1.00 96.69 91 ASP A CA 1
ATOM 693 C C . ASP A 1 91 ? -11.826 -3.881 -0.745 1.00 96.69 91 ASP A C 1
ATOM 695 O O . ASP A 1 91 ? -11.116 -4.719 -0.176 1.00 96.69 91 ASP A O 1
ATOM 699 N N . ILE A 1 92 ? -12.492 -4.135 -1.874 1.00 96.38 92 ILE A N 1
ATOM 700 C CA . ILE A 1 92 ? -12.355 -5.366 -2.668 1.00 96.38 92 ILE A CA 1
ATOM 701 C C . ILE A 1 92 ? -12.337 -5.028 -4.162 1.00 96.38 92 ILE A C 1
ATOM 703 O O . ILE A 1 92 ? -13.028 -4.105 -4.592 1.00 96.38 92 ILE A O 1
ATOM 707 N N . ASP A 1 93 ? -11.594 -5.819 -4.937 1.00 91.69 93 ASP A N 1
ATOM 708 C CA . ASP A 1 93 ? -11.589 -5.771 -6.406 1.00 91.69 93 ASP A CA 1
ATOM 709 C C . ASP A 1 93 ? -12.736 -6.588 -7.032 1.00 91.69 93 ASP A C 1
ATOM 711 O O . ASP A 1 93 ? -13.043 -7.694 -6.516 1.00 91.69 93 ASP A O 1
#

Secondary structure (DSSP, 8-state):
--S-SSSSSSS--------TT---HHHHHHHHHTTSS----S--GGGHHHHHHHHHSSHHHHHHHHHHHHHHHHHHH----TTS---------

Organism: NCBI:txid1293975